Protein AF-A0A0W0F5K9-F1 (afdb_monomer_lite)

Foldseek 3Di:
DDDDDDDDPDPPPDCPQDQADPAWKWDDDDVAIWIGASQQEIERPDPDDLDDPPPDPGIDGNPPDRDPDDDDDPQWDWDDDPSRHIYIDGVVPDDDDDPPPDD

pLDDT: mean 79.67, std 16.75, range [41.53, 97.5]

Structure (mmCIF, N/CA/C/O backbone):
data_AF-A0A0W0F5K9-F1
#
_entry.id   AF-A0A0W0F5K9-F1
#
loop_
_atom_site.group_PDB
_atom_site.id
_atom_site.type_symbol
_atom_site.label_atom_id
_atom_site.label_alt_id
_atom_site.label_comp_id
_atom_site.label_asym_id
_atom_site.label_entity_id
_atom_site.label_seq_id
_atom_site.pdbx_PDB_ins_code
_atom_site.Cartn_x
_atom_site.Cartn_y
_atom_site.Cartn_z
_atom_site.occupancy
_atom_site.B_iso_or_equiv
_atom_site.auth_seq_id
_atom_site.auth_comp_id
_atom_site.auth_asym_id
_atom_site.auth_atom_id
_atom_site.pdbx_PDB_model_num
ATOM 1 N N . MET A 1 1 ? 33.950 -3.357 41.746 1.00 41.53 1 MET A N 1
ATOM 2 C CA . MET A 1 1 ? 33.151 -4.242 40.872 1.00 41.53 1 MET A CA 1
ATOM 3 C C . MET A 1 1 ? 31.801 -3.568 40.680 1.00 41.53 1 MET A C 1
ATOM 5 O O . MET A 1 1 ? 30.922 -3.750 41.509 1.00 41.53 1 MET A O 1
ATOM 9 N N . ALA A 1 2 ? 31.686 -2.662 39.706 1.00 44.75 2 ALA A N 1
ATOM 10 C CA . ALA A 1 2 ? 30.432 -1.952 39.456 1.00 44.75 2 ALA A CA 1
ATOM 11 C C . ALA A 1 2 ? 29.495 -2.872 38.663 1.00 44.75 2 ALA A C 1
ATOM 13 O O . ALA A 1 2 ? 29.914 -3.461 37.668 1.00 44.75 2 ALA A O 1
ATOM 14 N N . ALA A 1 3 ? 28.265 -3.041 39.144 1.00 49.62 3 ALA A N 1
ATOM 15 C CA . ALA A 1 3 ? 27.248 -3.845 38.486 1.00 49.62 3 ALA A CA 1
ATOM 16 C 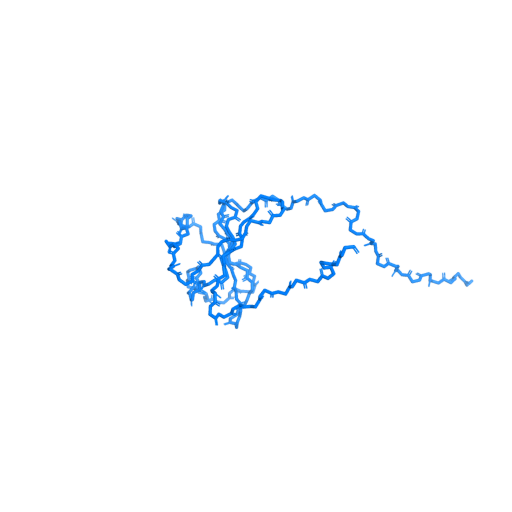C . ALA A 1 3 ? 26.861 -3.199 37.145 1.00 49.62 3 ALA A C 1
ATOM 18 O O . ALA A 1 3 ? 26.539 -2.014 37.092 1.00 49.62 3 ALA A O 1
ATOM 19 N N . ASN A 1 4 ? 26.926 -3.982 36.070 1.00 63.56 4 ASN A N 1
ATOM 20 C CA . ASN A 1 4 ? 26.529 -3.581 34.726 1.00 63.56 4 ASN A CA 1
ATOM 21 C C . ASN A 1 4 ? 24.993 -3.565 34.664 1.00 63.56 4 ASN A C 1
ATOM 23 O O . ASN A 1 4 ? 24.371 -4.621 34.556 1.00 63.56 4 ASN A O 1
ATOM 27 N N . THR A 1 5 ? 24.378 -2.393 34.822 1.00 62.72 5 THR A N 1
ATOM 28 C CA . THR A 1 5 ? 22.921 -2.240 34.715 1.00 62.72 5 THR A CA 1
ATOM 29 C C . THR A 1 5 ? 22.467 -2.680 33.315 1.00 62.72 5 THR A C 1
ATOM 31 O O . THR A 1 5 ? 23.075 -2.243 32.334 1.00 62.72 5 THR A O 1
ATOM 34 N N . PRO A 1 6 ? 21.433 -3.532 33.178 1.00 59.31 6 PRO A N 1
ATOM 35 C CA . PRO A 1 6 ? 20.903 -3.905 31.871 1.00 59.31 6 PRO A CA 1
ATOM 36 C C . PRO A 1 6 ? 20.405 -2.663 31.122 1.00 59.31 6 PRO A C 1
ATOM 38 O O . PRO A 1 6 ? 19.769 -1.791 31.713 1.00 59.31 6 PRO A O 1
ATOM 41 N N . PHE A 1 7 ? 20.677 -2.591 29.819 1.00 58.50 7 PHE A N 1
ATOM 42 C CA . PHE A 1 7 ? 20.070 -1.596 28.936 1.00 58.50 7 PHE A CA 1
ATOM 43 C C . PHE A 1 7 ? 18.560 -1.866 28.893 1.00 58.50 7 PHE A C 1
ATOM 45 O O . PHE A 1 7 ? 18.128 -2.883 28.353 1.00 58.50 7 PHE A O 1
ATOM 52 N N . HIS A 1 8 ? 17.760 -1.002 29.516 1.00 50.84 8 HIS A N 1
ATOM 53 C CA . HIS A 1 8 ? 16.309 -1.047 29.369 1.00 50.84 8 HIS A CA 1
ATOM 54 C C . HIS A 1 8 ? 15.932 -0.510 27.985 1.00 50.84 8 HIS A C 1
ATOM 56 O O . HIS A 1 8 ? 16.510 0.486 27.545 1.00 50.84 8 HIS A O 1
ATOM 62 N N . ASP A 1 9 ? 14.967 -1.159 27.326 1.00 53.50 9 ASP A N 1
ATOM 63 C CA . ASP A 1 9 ? 14.310 -0.644 26.124 1.00 53.50 9 ASP A CA 1
ATOM 64 C C . ASP A 1 9 ? 13.884 0.804 26.370 1.00 53.50 9 ASP A C 1
ATOM 66 O O . ASP A 1 9 ? 12.996 1.088 27.179 1.00 53.50 9 ASP A O 1
ATOM 70 N N . THR A 1 10 ? 14.548 1.740 25.697 1.00 57.25 10 THR A N 1
ATOM 71 C CA . THR A 1 10 ? 14.098 3.126 25.663 1.00 57.25 10 THR A CA 1
ATOM 72 C C . THR A 1 10 ? 12.702 3.150 25.041 1.00 57.25 10 THR A C 1
ATOM 74 O O . THR A 1 10 ? 12.556 2.719 23.894 1.00 57.25 10 THR A O 1
ATOM 77 N N . PRO A 1 11 ? 11.672 3.665 25.740 1.00 54.19 11 PRO A N 1
ATOM 78 C CA . PRO A 1 11 ? 10.394 3.940 25.103 1.00 54.19 11 PRO A CA 1
ATOM 79 C C . PRO A 1 11 ? 10.630 4.902 23.931 1.00 54.19 11 PRO A C 1
ATOM 81 O O . PRO A 1 11 ? 11.558 5.710 23.974 1.00 54.19 11 PRO A O 1
ATOM 84 N N . ILE A 1 12 ? 9.794 4.801 22.894 1.00 60.31 12 ILE A N 1
ATOM 85 C CA . ILE A 1 12 ? 9.808 5.538 21.609 1.00 60.31 12 ILE A CA 1
ATOM 86 C C . ILE A 1 12 ? 9.565 7.064 21.797 1.00 60.31 12 ILE A C 1
ATOM 88 O O . ILE A 1 12 ? 8.803 7.727 21.100 1.00 60.31 12 ILE A O 1
ATOM 92 N N . LEU A 1 13 ? 10.213 7.685 22.775 1.00 44.69 13 LEU A N 1
ATOM 93 C CA . LEU A 1 13 ? 10.127 9.106 23.067 1.00 44.69 13 LEU A CA 1
ATOM 94 C C . LEU A 1 13 ? 11.056 9.858 22.101 1.00 44.69 13 LEU A C 1
ATOM 96 O O . LEU A 1 13 ? 12.180 10.211 22.442 1.00 44.69 13 LEU A O 1
ATOM 100 N N . GLY A 1 14 ? 10.604 10.031 20.855 1.00 53.31 14 GLY A N 1
ATOM 101 C CA . GLY A 1 14 ? 11.362 10.752 19.827 1.00 53.31 14 GLY A CA 1
ATOM 102 C C . GLY A 1 14 ? 11.273 10.213 18.401 1.00 53.31 14 GLY A C 1
ATOM 103 O O . GLY A 1 14 ? 12.155 10.537 17.609 1.00 53.31 14 GLY A O 1
ATOM 104 N N . MET A 1 15 ? 10.255 9.419 18.033 1.00 54.00 15 MET A N 1
ATOM 105 C CA . MET A 1 15 ? 10.002 9.120 16.615 1.00 54.00 15 MET A CA 1
ATOM 106 C C . MET A 1 15 ? 9.602 10.402 15.874 1.00 54.00 15 MET A C 1
ATOM 108 O O . MET A 1 15 ? 8.430 10.698 15.660 1.00 54.00 15 MET A O 1
ATOM 112 N N . VAL A 1 16 ? 10.609 11.168 15.460 1.00 58.12 16 VAL A N 1
ATOM 113 C CA . VAL A 1 16 ? 10.502 12.074 14.324 1.00 58.12 16 VAL A CA 1
ATOM 114 C C . VAL A 1 16 ? 10.025 11.202 13.171 1.00 58.12 16 VAL A C 1
ATOM 116 O O . VAL A 1 16 ? 10.684 10.219 12.824 1.00 58.12 16 VAL A O 1
ATOM 119 N N . SER A 1 17 ? 8.843 11.499 12.629 1.00 68.19 17 SER A N 1
ATOM 120 C CA . SER A 1 17 ? 8.322 10.774 11.474 1.00 68.19 17 SER A CA 1
ATOM 121 C C . SER A 1 17 ? 9.410 10.734 10.406 1.00 68.19 17 SER A C 1
ATOM 123 O O . SER A 1 17 ? 9.916 11.788 10.010 1.00 68.19 17 SER A O 1
ATOM 125 N N . ARG A 1 18 ? 9.790 9.533 9.954 1.00 80.81 18 ARG A N 1
ATOM 126 C CA . ARG A 1 18 ? 10.790 9.389 8.892 1.00 80.81 18 ARG A CA 1
ATOM 127 C C . ARG A 1 18 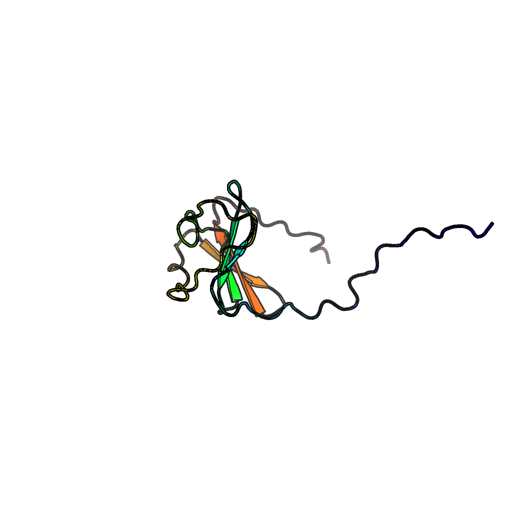? 10.349 10.250 7.696 1.00 80.81 18 ARG A C 1
ATOM 129 O O . ARG A 1 18 ? 9.184 10.120 7.301 1.00 80.81 18 ARG A O 1
ATOM 136 N N . PRO A 1 19 ? 11.217 11.096 7.114 1.00 85.50 19 PRO A N 1
ATOM 137 C CA . PRO A 1 19 ? 10.865 11.868 5.925 1.00 85.50 19 PRO A CA 1
ATOM 138 C C . PRO A 1 19 ? 10.349 10.966 4.789 1.00 85.50 19 PRO A C 1
ATOM 140 O O . PRO A 1 19 ? 10.708 9.782 4.753 1.00 85.50 19 PRO A O 1
ATOM 143 N N . PRO A 1 20 ? 9.497 11.470 3.881 1.00 87.00 20 PRO A N 1
ATOM 144 C CA . PRO A 1 20 ? 9.151 10.753 2.656 1.00 87.00 20 PRO A CA 1
ATOM 145 C C . PRO A 1 20 ? 10.397 10.403 1.836 1.00 87.00 20 PRO A C 1
ATOM 147 O O . PRO A 1 20 ? 11.427 11.071 1.929 1.00 87.00 20 PRO A O 1
ATOM 150 N N . VAL A 1 21 ? 10.301 9.351 1.027 1.00 88.88 21 VAL A N 1
ATOM 151 C CA . VAL A 1 21 ? 11.364 8.985 0.081 1.00 88.88 21 VAL A CA 1
ATOM 152 C C . VAL A 1 21 ? 11.398 9.957 -1.097 1.00 88.88 21 VAL A C 1
ATOM 154 O O . VAL A 1 21 ? 10.361 10.430 -1.546 1.00 88.88 21 VAL A O 1
ATOM 157 N N . GLU A 1 22 ? 12.587 10.249 -1.620 1.00 89.69 22 GLU A N 1
ATOM 158 C CA . GLU A 1 22 ? 12.749 11.163 -2.765 1.00 89.69 22 GLU A CA 1
ATOM 159 C C . GLU A 1 22 ? 12.452 10.493 -4.118 1.00 89.69 22 GLU A C 1
ATOM 161 O O . GLU A 1 22 ? 12.156 11.159 -5.106 1.00 89.69 22 GLU A O 1
ATOM 166 N N . SER A 1 23 ? 12.511 9.163 -4.165 1.00 89.19 23 SER A N 1
ATOM 167 C CA . SER A 1 23 ? 12.177 8.324 -5.324 1.00 89.19 23 SER A CA 1
ATOM 168 C C . SER A 1 23 ? 11.494 7.045 -4.848 1.00 89.19 23 SER A C 1
ATOM 170 O O . SER A 1 23 ? 11.478 6.785 -3.646 1.00 89.19 23 SER A O 1
ATOM 172 N N . ALA A 1 24 ? 10.909 6.251 -5.748 1.00 90.31 24 ALA A N 1
ATOM 173 C CA . ALA A 1 24 ? 10.375 4.956 -5.344 1.00 90.31 24 ALA A CA 1
ATOM 174 C C . ALA A 1 24 ? 11.504 4.038 -4.850 1.00 90.31 24 ALA A C 1
ATOM 176 O O . ALA A 1 24 ? 12.504 3.825 -5.544 1.00 90.31 24 ALA A O 1
ATOM 177 N N . ILE A 1 25 ? 11.336 3.505 -3.641 1.00 90.19 25 ILE A N 1
ATOM 178 C CA . ILE A 1 25 ? 12.311 2.629 -2.993 1.00 90.19 25 ILE A CA 1
ATOM 179 C C . ILE A 1 25 ? 11.631 1.318 -2.637 1.00 90.19 25 ILE A C 1
ATOM 181 O O . ILE A 1 25 ? 10.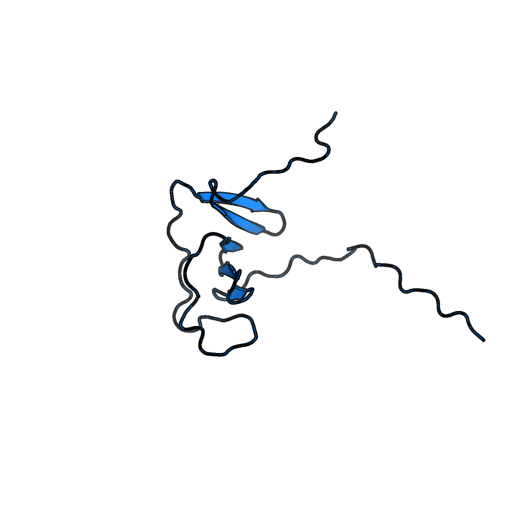593 1.302 -1.971 1.00 90.19 25 ILE A O 1
ATOM 185 N N . GLU A 1 26 ? 12.248 0.216 -3.050 1.00 90.44 26 GLU A N 1
ATOM 186 C CA . GLU A 1 26 ? 11.845 -1.113 -2.625 1.00 90.44 26 GLU A CA 1
ATOM 187 C C . GLU A 1 26 ? 12.574 -1.505 -1.342 1.00 90.44 26 GLU A C 1
ATOM 189 O O . GLU A 1 26 ? 13.799 -1.413 -1.249 1.00 90.44 26 GLU A O 1
ATOM 194 N N . PHE A 1 27 ? 11.820 -2.017 -0.379 1.00 89.25 27 PHE A N 1
ATOM 195 C CA . PHE A 1 27 ? 12.321 -2.580 0.866 1.00 89.25 27 PHE A CA 1
ATOM 196 C C . PHE A 1 27 ? 11.966 -4.065 0.961 1.00 89.25 27 PHE A C 1
ATOM 198 O O . PHE A 1 27 ? 10.993 -4.523 0.366 1.00 89.25 27 PHE A O 1
ATOM 205 N N . GLY A 1 28 ? 12.730 -4.820 1.750 1.00 87.38 28 GLY A N 1
ATOM 206 C CA . GLY A 1 28 ? 12.546 -6.263 1.916 1.00 87.38 28 GLY A CA 1
ATOM 207 C C . GLY A 1 28 ? 13.488 -7.095 1.040 1.00 87.38 28 GLY A C 1
ATOM 208 O O . GLY A 1 28 ? 14.585 -6.651 0.704 1.00 87.38 28 GLY A O 1
ATOM 209 N N . GLY A 1 29 ? 13.082 -8.329 0.724 1.00 80.25 29 GLY A N 1
ATOM 210 C CA . GLY A 1 29 ? 13.894 -9.342 0.037 1.00 80.25 29 GLY A CA 1
ATOM 211 C C . GLY A 1 29 ? 13.086 -10.196 -0.947 1.00 80.25 29 GLY A C 1
ATOM 212 O O . GLY A 1 29 ? 11.946 -9.872 -1.269 1.00 80.25 29 GLY A O 1
ATOM 213 N N . ASN A 1 30 ? 13.675 -11.276 -1.475 1.00 74.06 30 ASN A N 1
ATOM 214 C CA . ASN A 1 30 ? 13.069 -12.063 -2.569 1.00 74.06 30 ASN A CA 1
ATOM 215 C C . ASN A 1 30 ? 11.762 -12.784 -2.191 1.00 74.06 30 ASN A C 1
ATOM 217 O O . ASN A 1 30 ? 11.006 -13.161 -3.077 1.00 74.06 30 ASN A O 1
ATOM 221 N N . GLY A 1 31 ? 11.500 -12.996 -0.897 1.00 76.06 31 GLY A N 1
ATOM 222 C CA . GLY A 1 31 ? 10.277 -13.658 -0.423 1.00 76.06 31 GLY A CA 1
ATOM 223 C C . GLY A 1 31 ? 9.156 -12.704 -0.001 1.00 76.06 31 GLY A C 1
ATOM 224 O O . GLY A 1 31 ? 7.994 -13.095 -0.009 1.00 76.06 31 GLY A O 1
ATOM 225 N N . ALA A 1 32 ? 9.491 -11.468 0.375 1.00 84.44 32 ALA A N 1
ATOM 226 C CA . ALA A 1 32 ? 8.540 -10.453 0.813 1.00 84.44 32 ALA A CA 1
ATOM 227 C C . ALA A 1 32 ? 9.181 -9.073 0.661 1.00 84.44 32 ALA A C 1
ATOM 229 O O . ALA A 1 32 ? 10.272 -8.828 1.186 1.00 84.44 32 ALA A O 1
ATOM 230 N N . PHE A 1 33 ? 8.501 -8.187 -0.056 1.00 91.00 33 PHE A N 1
ATOM 231 C CA . PHE A 1 33 ? 8.953 -6.827 -0.305 1.00 91.00 33 PHE A CA 1
ATOM 232 C C . PHE A 1 33 ? 7.762 -5.870 -0.347 1.00 91.00 33 PHE A C 1
ATOM 234 O O . PHE A 1 33 ? 6.616 -6.293 -0.493 1.00 91.00 33 PHE A O 1
ATOM 241 N N . TRP A 1 34 ? 8.049 -4.582 -0.215 1.00 93.56 34 TRP A N 1
ATOM 242 C CA . TRP A 1 34 ? 7.094 -3.502 -0.432 1.00 93.56 34 TRP A CA 1
ATOM 243 C C . TRP A 1 34 ? 7.805 -2.320 -1.076 1.00 93.56 34 TRP A C 1
ATOM 245 O O . TRP A 1 34 ? 9.033 -2.216 -1.031 1.00 93.56 34 TRP A O 1
ATOM 255 N N . VAL A 1 35 ? 7.029 -1.415 -1.658 1.00 93.25 35 VAL A N 1
ATOM 256 C CA . VAL A 1 35 ? 7.554 -0.208 -2.299 1.00 93.25 35 VAL A CA 1
ATOM 257 C C . VAL A 1 35 ? 6.984 1.027 -1.626 1.00 93.25 35 VAL A C 1
ATOM 259 O O . VAL A 1 35 ? 5.775 1.135 -1.467 1.00 93.25 35 VAL A O 1
ATOM 262 N N . GLU A 1 36 ? 7.837 1.975 -1.253 1.00 93.56 36 GLU A N 1
ATOM 263 C CA . GLU A 1 36 ? 7.412 3.316 -0.846 1.00 93.56 36 GLU A CA 1
ATOM 264 C C . GLU A 1 36 ? 7.632 4.290 -2.002 1.00 93.56 36 GLU A C 1
ATOM 266 O O . GLU A 1 36 ? 8.689 4.266 -2.631 1.00 93.56 36 GLU A O 1
ATOM 271 N N . TYR A 1 37 ? 6.655 5.155 -2.261 1.00 92.88 37 TYR A N 1
ATOM 272 C CA . TYR A 1 37 ? 6.719 6.201 -3.282 1.00 92.88 37 TYR A CA 1
ATOM 273 C C . TYR A 1 37 ? 6.831 7.587 -2.635 1.00 92.88 37 TYR A C 1
ATOM 275 O O . TYR A 1 37 ? 6.384 7.768 -1.497 1.00 92.88 37 TYR A O 1
ATOM 283 N N . PRO A 1 38 ? 7.314 8.612 -3.364 1.00 91.75 38 PRO A N 1
ATOM 284 C CA . PRO A 1 38 ? 7.414 9.975 -2.829 1.00 91.75 38 PRO A CA 1
ATOM 285 C C . PRO A 1 38 ? 6.084 10.604 -2.406 1.00 91.75 38 PRO A C 1
ATOM 287 O O . PRO A 1 38 ? 6.065 11.531 -1.604 1.00 91.75 38 PRO A O 1
ATOM 290 N N . SER A 1 39 ? 4.959 10.075 -2.896 1.00 91.56 39 SER A N 1
ATOM 291 C CA . SER A 1 39 ? 3.617 10.465 -2.455 1.00 91.56 39 SER A CA 1
ATOM 292 C C . SER A 1 39 ? 3.289 10.048 -1.015 1.00 91.56 39 SER A C 1
ATOM 294 O O . SER A 1 39 ? 2.243 10.430 -0.500 1.00 91.56 39 SER A O 1
ATOM 296 N N . GLY A 1 40 ? 4.137 9.237 -0.374 1.00 92.00 40 GLY A N 1
ATOM 297 C CA . GLY A 1 40 ? 3.862 8.619 0.923 1.00 92.00 40 GLY A CA 1
ATOM 298 C C . GLY A 1 40 ? 3.053 7.323 0.822 1.00 92.00 40 GLY A C 1
ATOM 299 O O . GLY A 1 40 ? 2.733 6.723 1.850 1.00 92.00 40 GLY A O 1
ATOM 300 N N . LEU A 1 41 ? 2.725 6.863 -0.392 1.00 95.06 41 LEU A N 1
ATOM 301 C CA . LEU A 1 41 ? 2.145 5.539 -0.588 1.00 95.06 41 LEU A CA 1
ATOM 302 C C . LEU A 1 41 ? 3.190 4.467 -0.261 1.00 95.06 41 LEU A C 1
ATOM 304 O O . LEU A 1 41 ? 4.290 4.483 -0.805 1.00 95.06 41 LEU A O 1
ATOM 308 N N . VAL A 1 42 ? 2.813 3.515 0.581 1.00 95.31 42 VAL A N 1
ATOM 309 C CA . VAL A 1 42 ? 3.535 2.274 0.847 1.00 95.31 42 VAL A CA 1
ATOM 310 C C . VAL A 1 42 ? 2.690 1.141 0.275 1.00 95.31 42 VAL A C 1
ATOM 312 O O . VAL A 1 42 ? 1.596 0.865 0.761 1.00 95.31 42 VAL A O 1
ATOM 315 N N . ASP A 1 43 ? 3.176 0.507 -0.780 1.00 95.25 43 ASP A N 1
ATOM 316 C CA . ASP A 1 43 ? 2.477 -0.519 -1.543 1.00 95.25 43 ASP A CA 1
ATOM 317 C C . ASP A 1 43 ? 2.983 -1.915 -1.172 1.00 95.25 43 ASP A C 1
ATOM 319 O O . ASP A 1 43 ? 4.116 -2.291 -1.488 1.00 95.25 43 ASP A O 1
ATOM 323 N N . LEU A 1 44 ? 2.117 -2.676 -0.498 1.00 94.94 44 LEU A N 1
ATOM 324 C CA . LEU A 1 44 ? 2.348 -4.065 -0.096 1.00 94.94 44 LEU A CA 1
ATOM 325 C C . LEU A 1 44 ? 1.740 -5.069 -1.093 1.00 94.94 44 LEU A C 1
ATOM 327 O O . LEU A 1 44 ? 1.757 -6.276 -0.858 1.00 94.94 44 LEU A O 1
ATOM 331 N N . THR A 1 45 ? 1.143 -4.585 -2.183 1.00 93.56 45 THR A N 1
ATOM 332 C CA . THR A 1 45 ? 0.369 -5.400 -3.136 1.00 93.56 45 THR A CA 1
ATOM 333 C C . THR A 1 45 ? 1.152 -5.756 -4.388 1.00 93.56 45 THR A C 1
ATOM 335 O O . THR A 1 45 ? 0.840 -6.751 -5.055 1.00 93.56 45 THR A O 1
ATOM 338 N N . ARG A 1 46 ? 2.203 -4.980 -4.672 1.00 89.88 46 ARG A N 1
ATOM 339 C CA . ARG A 1 46 ? 3.058 -5.127 -5.845 1.00 89.88 46 ARG A CA 1
ATOM 340 C C . ARG A 1 46 ? 3.603 -6.555 -5.969 1.00 89.88 46 ARG A C 1
ATOM 342 O O . ARG A 1 46 ? 4.110 -7.139 -5.017 1.00 89.88 46 ARG A O 1
ATOM 349 N N . LYS A 1 47 ? 3.492 -7.127 -7.173 1.00 85.81 47 LYS A N 1
ATOM 350 C CA . LYS A 1 47 ? 3.957 -8.495 -7.485 1.00 85.81 47 LYS A CA 1
ATOM 351 C C . LYS A 1 47 ? 5.322 -8.537 -8.169 1.00 85.81 47 LYS A C 1
ATOM 353 O O . LYS A 1 47 ? 5.922 -9.601 -8.269 1.00 85.81 47 LYS A O 1
ATOM 358 N N . HIS A 1 48 ? 5.802 -7.385 -8.634 1.00 85.31 48 HIS A N 1
ATOM 359 C CA . HIS A 1 48 ? 7.054 -7.248 -9.369 1.00 85.31 48 HIS A CA 1
ATOM 360 C C . HIS A 1 48 ? 7.960 -6.217 -8.702 1.00 85.31 48 HIS A C 1
ATOM 362 O O . HIS A 1 48 ? 7.480 -5.180 -8.232 1.00 85.31 48 HIS A O 1
ATOM 368 N N . HIS A 1 49 ? 9.256 -6.516 -8.700 1.00 86.31 49 HIS A N 1
ATOM 369 C CA . HIS A 1 49 ? 10.286 -5.655 -8.136 1.00 86.31 49 HIS A CA 1
ATOM 370 C C . HIS A 1 49 ? 10.404 -4.316 -8.877 1.00 86.31 49 HIS A C 1
ATOM 372 O O . HIS A 1 49 ? 9.999 -4.195 -10.038 1.00 86.31 49 HIS A O 1
ATOM 378 N N . LEU A 1 50 ? 10.961 -3.308 -8.202 1.00 81.19 50 LEU A N 1
ATOM 379 C CA . LEU A 1 50 ? 11.424 -2.081 -8.855 1.00 81.19 50 LEU A CA 1
ATOM 380 C C . LEU A 1 50 ? 12.712 -2.377 -9.641 1.00 81.19 50 LEU A C 1
ATOM 382 O O . LEU A 1 50 ? 13.819 -2.309 -9.107 1.00 81.19 50 LEU A O 1
ATOM 386 N N . GLY A 1 51 ? 12.555 -2.768 -10.906 1.00 75.31 51 GLY A N 1
ATOM 387 C CA . GLY A 1 51 ? 13.654 -3.106 -11.815 1.00 75.31 51 GLY A CA 1
ATOM 388 C C . GLY A 1 51 ? 14.218 -4.528 -11.663 1.00 75.31 51 GLY A C 1
ATOM 389 O O . GLY A 1 51 ? 13.692 -5.370 -10.931 1.00 75.31 51 GLY A O 1
ATOM 390 N N . ASP A 1 52 ? 15.307 -4.802 -12.389 1.00 64.44 52 ASP A N 1
ATOM 391 C CA . ASP A 1 52 ? 15.979 -6.105 -12.384 1.00 64.44 52 ASP A CA 1
ATOM 392 C C . ASP A 1 52 ? 16.852 -6.264 -11.135 1.00 64.44 52 ASP A C 1
ATOM 394 O O . ASP A 1 52 ? 17.927 -5.675 -10.997 1.00 64.44 52 ASP A O 1
ATOM 398 N N . ARG A 1 53 ? 16.397 -7.108 -10.209 1.00 61.59 53 ARG A N 1
ATOM 399 C CA . ARG A 1 53 ? 17.033 -7.352 -8.909 1.00 61.59 53 ARG A CA 1
ATOM 400 C C . ARG A 1 53 ? 18.261 -8.272 -8.990 1.00 61.59 53 ARG A C 1
ATOM 402 O O . ARG A 1 53 ? 18.397 -9.205 -8.197 1.00 61.59 53 ARG A O 1
ATOM 409 N N . SER A 1 54 ? 19.174 -8.054 -9.940 1.00 51.06 54 SER A N 1
ATOM 410 C CA . SER A 1 54 ? 20.392 -8.868 -10.032 1.00 51.06 54 SER A CA 1
ATOM 411 C C . SER A 1 54 ? 21.417 -8.455 -8.961 1.00 51.06 54 SER A C 1
ATOM 413 O O . SER A 1 54 ? 22.330 -7.674 -9.217 1.00 51.06 54 SER A O 1
ATOM 415 N N . GLY A 1 55 ? 21.278 -8.996 -7.746 1.00 51.44 55 GLY A N 1
ATOM 416 C CA . GLY A 1 55 ? 22.401 -9.143 -6.806 1.00 51.44 55 GLY A CA 1
ATOM 417 C C . GLY A 1 55 ? 22.611 -8.074 -5.724 1.00 51.44 55 GLY A C 1
ATOM 418 O O . GLY A 1 55 ? 23.666 -8.089 -5.095 1.00 51.44 55 GLY A O 1
ATOM 419 N N . ALA A 1 56 ? 21.661 -7.176 -5.451 1.00 54.72 56 ALA A N 1
ATOM 420 C CA . ALA A 1 56 ? 21.822 -6.184 -4.381 1.00 54.72 56 ALA A CA 1
ATOM 421 C C . ALA A 1 56 ? 21.294 -6.685 -3.019 1.00 54.72 56 ALA A C 1
ATOM 423 O O . ALA A 1 56 ? 20.115 -7.005 -2.876 1.00 54.72 56 ALA A O 1
ATOM 424 N N . LEU A 1 57 ? 22.161 -6.704 -1.999 1.00 52.12 57 LEU A N 1
ATOM 425 C CA . LEU A 1 57 ? 21.769 -6.793 -0.589 1.00 52.12 57 LEU A CA 1
ATOM 426 C C . LEU A 1 57 ? 21.481 -5.371 -0.081 1.00 52.12 57 LEU A C 1
ATOM 428 O O . LEU A 1 57 ? 22.393 -4.665 0.340 1.00 52.12 57 LEU A O 1
ATOM 432 N N . GLY A 1 58 ? 20.228 -4.926 -0.176 1.00 61.28 58 GLY A N 1
ATOM 433 C CA . GLY A 1 58 ? 19.805 -3.590 0.257 1.00 61.28 58 GLY A CA 1
ATOM 434 C C . GLY A 1 58 ? 18.566 -3.085 -0.488 1.00 61.28 58 GLY A C 1
ATOM 435 O O . GLY A 1 58 ? 18.101 -3.755 -1.414 1.00 61.28 58 GLY A O 1
ATOM 436 N N . PRO A 1 59 ? 18.012 -1.926 -0.084 1.00 59.31 59 PRO A N 1
ATOM 437 C CA . PRO A 1 59 ? 16.888 -1.323 -0.785 1.00 59.31 59 PRO A CA 1
ATOM 438 C C . PRO A 1 59 ? 17.271 -0.979 -2.227 1.00 59.31 59 PRO A C 1
ATOM 440 O O . PRO A 1 59 ? 18.329 -0.399 -2.479 1.00 59.31 59 PRO A O 1
ATOM 443 N N . VAL A 1 60 ? 16.410 -1.355 -3.173 1.00 66.88 60 VAL A N 1
ATOM 444 C CA . VAL A 1 60 ? 16.615 -1.078 -4.598 1.00 66.88 60 VAL A CA 1
ATOM 445 C C . VAL A 1 60 ? 15.963 0.259 -4.908 1.00 66.88 60 VAL A C 1
ATOM 447 O O . VAL A 1 60 ? 14.762 0.440 -4.701 1.00 66.88 60 VAL A O 1
ATOM 450 N N . VAL A 1 61 ? 16.781 1.206 -5.362 1.00 62.25 61 VAL A N 1
ATOM 451 C CA . VAL A 1 61 ? 16.341 2.543 -5.760 1.00 62.25 61 VAL A CA 1
ATOM 452 C C . VAL A 1 61 ? 16.228 2.566 -7.276 1.00 62.25 61 VAL A C 1
ATOM 454 O O . VAL A 1 61 ? 17.226 2.384 -7.975 1.00 62.25 61 VAL A O 1
ATOM 457 N N . GLU A 1 62 ? 15.032 2.811 -7.802 1.00 63.00 62 GLU A N 1
ATOM 458 C CA . GLU A 1 62 ? 14.847 2.943 -9.246 1.00 63.00 62 GLU A CA 1
ATOM 459 C C . GLU A 1 62 ? 15.132 4.388 -9.678 1.00 63.00 62 GLU A C 1
ATOM 461 O O . GLU A 1 62 ? 14.294 5.280 -9.580 1.00 63.00 62 GLU A O 1
ATOM 466 N N . SER A 1 63 ? 16.360 4.639 -10.140 1.00 54.34 63 SER A N 1
ATOM 467 C CA . SER A 1 63 ? 16.851 5.998 -10.424 1.00 54.34 63 SER A CA 1
ATOM 468 C C . SER A 1 63 ? 16.414 6.576 -11.778 1.00 54.34 63 SER A C 1
ATOM 470 O O . SER A 1 63 ? 16.699 7.740 -12.049 1.00 54.34 63 SER A O 1
ATOM 472 N N . LYS A 1 64 ? 15.799 5.787 -12.673 1.00 54.62 64 LYS A N 1
ATOM 473 C CA . LYS A 1 64 ? 15.635 6.187 -14.090 1.00 54.62 64 LYS A CA 1
ATOM 474 C C . LYS A 1 64 ? 14.299 6.827 -14.453 1.00 54.62 64 LYS A C 1
ATOM 476 O O . LYS A 1 64 ? 14.216 7.491 -15.480 1.00 54.62 64 LYS A O 1
ATOM 481 N N . SER A 1 65 ? 13.290 6.704 -13.610 1.00 56.56 65 SER A N 1
ATOM 482 C CA . SER A 1 65 ? 11.997 7.359 -13.791 1.00 56.56 65 SER A CA 1
ATOM 483 C C . SER A 1 65 ? 11.226 7.057 -12.533 1.00 56.56 65 SER A C 1
ATOM 485 O O . SER A 1 65 ? 10.808 5.919 -12.410 1.00 56.56 65 SER A O 1
ATOM 487 N N . ASN A 1 66 ? 11.124 8.000 -11.594 1.00 60.31 66 ASN A N 1
ATOM 488 C CA . ASN A 1 66 ? 10.371 7.838 -10.349 1.00 60.31 66 ASN A CA 1
ATOM 489 C C . ASN A 1 66 ? 9.000 7.206 -10.664 1.00 60.31 66 ASN A C 1
ATOM 491 O O . ASN A 1 66 ? 8.118 7.926 -11.139 1.00 60.31 66 ASN A O 1
ATOM 495 N N . PRO A 1 67 ? 8.854 5.875 -10.544 1.00 71.75 67 PRO A N 1
ATOM 496 C CA . PRO A 1 67 ? 7.764 5.185 -11.200 1.00 71.75 67 PRO A CA 1
ATOM 497 C C . PRO A 1 67 ? 6.497 5.578 -10.467 1.00 71.75 67 PRO A C 1
ATOM 499 O O . PRO A 1 67 ? 6.434 5.498 -9.238 1.00 71.75 67 PRO A O 1
ATOM 502 N N . GLU A 1 68 ? 5.498 6.042 -11.212 1.00 80.62 68 GLU A N 1
ATOM 503 C CA . GLU A 1 68 ? 4.211 6.321 -10.599 1.00 80.62 68 GLU A CA 1
ATOM 504 C C . GLU A 1 68 ? 3.669 5.034 -9.965 1.00 80.62 68 GLU A C 1
ATOM 506 O O . GLU A 1 68 ? 3.851 3.935 -10.514 1.00 80.62 68 GLU A O 1
ATOM 511 N N . PRO A 1 69 ? 3.028 5.141 -8.791 1.00 86.56 69 PRO A N 1
ATOM 512 C CA . PRO A 1 69 ? 2.390 3.988 -8.197 1.00 86.56 69 PRO A CA 1
ATOM 513 C C . PRO A 1 69 ? 1.342 3.428 -9.165 1.00 86.56 69 PRO A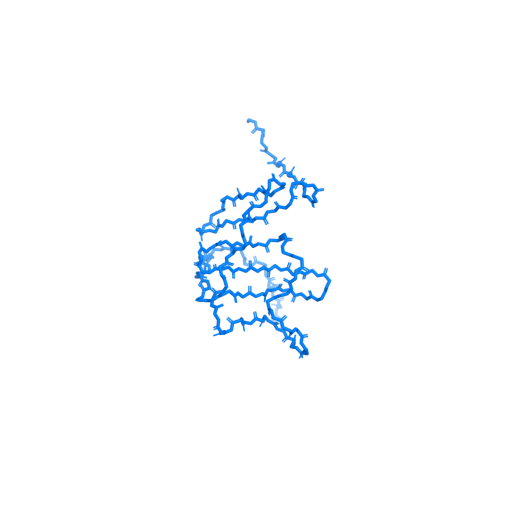 C 1
ATOM 515 O O . PRO A 1 69 ? 0.599 4.206 -9.772 1.00 86.56 69 PRO A O 1
ATOM 518 N N . PRO A 1 70 ? 1.245 2.094 -9.312 1.00 86.44 70 PRO A N 1
ATOM 519 C CA . PRO A 1 70 ? 0.229 1.482 -10.148 1.00 86.44 70 PRO A CA 1
ATOM 520 C C . PRO A 1 70 ? -1.167 1.978 -9.770 1.00 86.44 70 PRO A C 1
ATOM 522 O O . PRO A 1 70 ? -1.460 2.269 -8.600 1.00 86.44 70 PRO A O 1
ATOM 525 N N . ALA A 1 71 ? -2.043 2.051 -10.770 1.00 90.75 71 ALA A N 1
ATOM 526 C CA . ALA A 1 71 ? -3.445 2.338 -10.531 1.00 90.75 71 ALA A CA 1
ATOM 527 C C . ALA A 1 71 ? -4.013 1.315 -9.539 1.00 90.75 71 ALA A C 1
ATOM 529 O O . ALA A 1 71 ? -3.813 0.111 -9.692 1.00 90.75 71 ALA A O 1
ATOM 530 N N . LYS A 1 72 ? -4.713 1.818 -8.521 1.00 94.25 72 LYS A N 1
ATOM 531 C CA . LYS A 1 72 ? -5.307 0.995 -7.470 1.00 94.25 72 LYS A CA 1
ATOM 532 C C . LYS A 1 72 ? -6.322 0.019 -8.064 1.00 94.25 72 LYS A C 1
ATOM 534 O O . LYS A 1 72 ? -7.269 0.445 -8.727 1.00 94.25 72 LYS A O 1
ATOM 539 N N . ALA A 1 73 ? -6.164 -1.267 -7.783 1.00 93.88 73 ALA A N 1
ATOM 540 C CA . ALA A 1 73 ? -7.116 -2.290 -8.188 1.00 93.88 73 ALA A CA 1
ATOM 541 C C . ALA A 1 73 ? -8.348 -2.333 -7.261 1.00 93.88 73 ALA A C 1
ATOM 543 O O . ALA A 1 73 ? -8.324 -1.905 -6.107 1.00 93.88 73 ALA A O 1
ATOM 544 N N . ASN A 1 74 ? -9.454 -2.907 -7.746 1.00 95.50 74 ASN A N 1
ATOM 545 C CA . ASN A 1 74 ? -10.715 -2.981 -6.991 1.00 95.50 74 ASN A CA 1
ATOM 546 C C . ASN A 1 74 ? -10.612 -3.805 -5.695 1.00 95.50 74 ASN A C 1
ATOM 548 O O . ASN A 1 74 ? -11.378 -3.581 -4.751 1.00 95.50 74 ASN A O 1
ATOM 552 N N . ASN A 1 75 ? -9.702 -4.780 -5.641 1.00 96.00 75 ASN A N 1
ATOM 553 C CA . ASN A 1 75 ? -9.437 -5.595 -4.455 1.00 96.00 75 ASN A CA 1
ATOM 554 C C . ASN A 1 75 ? -8.436 -4.944 -3.490 1.00 96.00 75 ASN A C 1
ATOM 556 O O . ASN A 1 75 ? -8.198 -5.502 -2.427 1.00 96.00 75 ASN A O 1
ATOM 560 N N . GLU A 1 76 ? -7.917 -3.758 -3.791 1.00 97.19 76 GLU A N 1
ATOM 561 C CA . GLU A 1 76 ? -6.957 -3.064 -2.936 1.00 97.19 76 GLU A CA 1
ATOM 562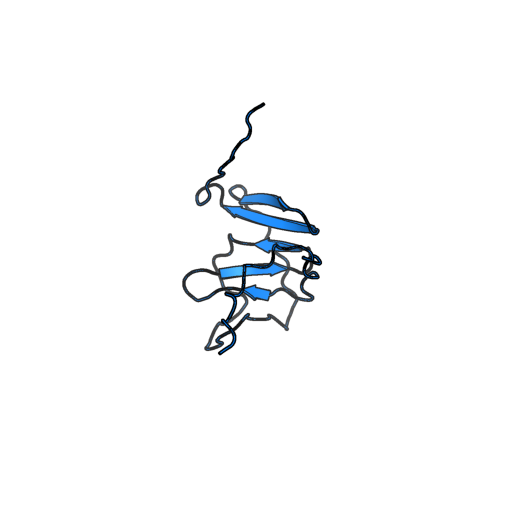 C C . GLU A 1 76 ? -7.651 -2.039 -2.031 1.00 97.19 76 GLU A C 1
ATOM 564 O O . GLU A 1 76 ? -8.682 -1.445 -2.371 1.00 97.19 76 GLU A O 1
ATOM 569 N N . LEU A 1 77 ? -7.087 -1.834 -0.845 1.00 96.75 77 LEU A N 1
ATOM 570 C CA . LEU A 1 77 ? -7.535 -0.860 0.142 1.00 96.75 77 LEU A CA 1
ATOM 571 C C . LEU A 1 77 ? -6.364 0.041 0.525 1.00 96.75 77 LEU A C 1
ATOM 573 O O . LEU A 1 77 ? -5.287 -0.456 0.834 1.00 96.75 77 LEU A O 1
ATOM 577 N N . ASP A 1 78 ? -6.619 1.349 0.540 1.00 97.12 78 ASP A N 1
ATOM 578 C CA . ASP A 1 78 ? -5.655 2.366 0.954 1.00 97.12 78 ASP A CA 1
ATOM 579 C C . ASP A 1 78 ? -6.048 2.820 2.365 1.00 97.12 78 ASP A C 1
ATOM 581 O O . ASP A 1 78 ? -7.186 3.243 2.581 1.00 97.12 78 ASP A O 1
ATOM 585 N N . ILE A 1 79 ? -5.130 2.689 3.320 1.00 96.44 79 ILE A N 1
ATOM 586 C CA . ILE A 1 79 ? -5.328 2.990 4.739 1.00 96.44 79 ILE A CA 1
ATOM 587 C C . ILE A 1 79 ? -4.374 4.122 5.109 1.00 96.44 79 ILE A C 1
ATOM 589 O O . ILE A 1 79 ? -3.156 3.943 5.088 1.00 96.44 79 ILE A O 1
ATOM 593 N N . ALA A 1 80 ? -4.920 5.290 5.438 1.00 94.88 80 ALA A N 1
ATOM 594 C CA . ALA A 1 80 ? -4.123 6.400 5.945 1.00 94.88 80 ALA A CA 1
ATOM 595 C C . ALA A 1 80 ? -3.583 6.064 7.342 1.00 94.88 80 ALA A C 1
ATOM 597 O O . ALA A 1 80 ? -4.322 5.564 8.191 1.00 94.88 80 ALA A O 1
ATOM 598 N N . VAL A 1 81 ? -2.303 6.350 7.568 1.00 90.00 81 VAL A N 1
ATOM 599 C CA . VAL A 1 81 ? -1.639 6.191 8.866 1.00 90.00 81 VAL A CA 1
ATOM 600 C C . VAL A 1 81 ? -0.976 7.499 9.282 1.00 90.00 81 VAL A C 1
ATOM 602 O O . VAL A 1 81 ? -0.725 8.386 8.457 1.00 90.00 81 VAL A O 1
ATOM 605 N N . ASP A 1 82 ? -0.665 7.614 10.569 1.00 85.31 82 ASP A N 1
ATOM 606 C CA . ASP A 1 82 ? 0.037 8.778 11.098 1.00 85.31 82 ASP A CA 1
ATOM 607 C C . ASP A 1 82 ? 1.408 8.968 10.424 1.00 85.31 82 ASP A C 1
ATOM 609 O O . ASP A 1 82 ? 2.075 8.020 10.001 1.00 85.31 82 ASP A O 1
ATOM 613 N N . GLY A 1 83 ? 1.841 10.225 10.304 1.00 82.38 83 GLY A N 1
ATOM 614 C CA . GLY A 1 83 ? 3.100 10.571 9.635 1.00 82.38 83 GLY A CA 1
ATOM 615 C C . GLY A 1 83 ? 3.003 10.687 8.110 1.00 82.38 83 GLY A C 1
ATOM 616 O O . GLY A 1 83 ? 4.024 10.565 7.430 1.00 82.38 83 GLY A O 1
ATOM 617 N N . GLY A 1 84 ? 1.796 10.923 7.578 1.00 85.94 84 GLY A N 1
ATOM 618 C CA . GLY A 1 84 ? 1.568 11.312 6.180 1.00 85.94 84 GLY A CA 1
ATOM 619 C C . GLY A 1 84 ? 1.706 10.176 5.168 1.00 85.94 84 GLY A C 1
ATOM 620 O O . GLY A 1 84 ? 1.955 10.435 3.993 1.00 85.94 84 GLY A O 1
ATOM 621 N N . ARG A 1 85 ? 1.575 8.923 5.614 1.00 92.38 85 ARG A N 1
ATOM 622 C CA . ARG A 1 85 ? 1.696 7.736 4.761 1.00 92.38 85 ARG A CA 1
ATOM 623 C C . ARG A 1 85 ? 0.351 7.073 4.535 1.00 92.38 85 ARG A C 1
ATOM 625 O O . ARG A 1 85 ? -0.572 7.192 5.336 1.00 92.38 85 ARG A O 1
ATOM 632 N N . THR A 1 86 ? 0.262 6.346 3.432 1.00 96.00 86 THR A N 1
ATOM 633 C CA . THR A 1 86 ? -0.898 5.523 3.092 1.00 96.00 86 THR A CA 1
ATOM 634 C C . THR A 1 86 ? -0.422 4.110 2.810 1.00 96.00 86 THR A C 1
ATOM 636 O O . THR A 1 86 ? 0.426 3.918 1.947 1.00 96.00 86 THR A O 1
ATOM 639 N N . LEU A 1 87 ? -0.951 3.122 3.526 1.00 96.06 87 LEU A N 1
ATOM 640 C CA . LEU A 1 87 ? -0.667 1.711 3.274 1.00 96.06 87 LEU A CA 1
ATOM 641 C C . LEU A 1 87 ? -1.667 1.171 2.255 1.00 96.06 87 LEU A C 1
ATOM 643 O O . LEU A 1 87 ? -2.872 1.256 2.485 1.00 96.06 87 LEU A O 1
ATOM 647 N N . ARG A 1 88 ? -1.185 0.582 1.162 1.00 97.50 88 ARG A N 1
ATOM 648 C CA . ARG A 1 88 ? -2.016 -0.157 0.210 1.00 97.50 88 ARG A CA 1
ATOM 649 C C . ARG A 1 88 ? -1.883 -1.651 0.441 1.00 97.50 88 ARG A C 1
ATOM 651 O O . ARG A 1 88 ? -0.779 -2.191 0.390 1.00 97.50 88 ARG A O 1
ATOM 658 N N . VAL A 1 89 ? -3.016 -2.305 0.677 1.00 97.00 89 VAL A N 1
ATOM 659 C CA . VAL A 1 89 ? -3.112 -3.739 0.982 1.00 97.00 89 VAL A CA 1
ATOM 660 C C . VAL A 1 89 ? -4.123 -4.437 0.078 1.00 97.00 89 VAL A C 1
ATOM 662 O O . VAL A 1 89 ? -5.104 -3.833 -0.354 1.00 97.00 89 VAL A O 1
ATOM 665 N N . ASP A 1 90 ? -3.910 -5.726 -0.183 1.00 96.25 90 ASP A N 1
ATOM 666 C CA . ASP A 1 90 ? -4.861 -6.578 -0.900 1.00 96.25 90 ASP A CA 1
ATOM 667 C C . ASP A 1 90 ? -5.892 -7.113 0.097 1.00 96.25 90 ASP A C 1
ATOM 669 O O . ASP A 1 90 ? -5.546 -7.846 1.025 1.00 96.25 90 ASP A O 1
ATOM 673 N N . LYS A 1 91 ? -7.167 -6.767 -0.101 1.00 96.44 91 LYS A N 1
ATOM 674 C CA . LYS A 1 91 ? -8.270 -7.166 0.786 1.00 96.44 91 LYS A CA 1
ATOM 675 C C . LYS A 1 91 ? -8.425 -8.683 0.898 1.00 96.44 91 LYS A C 1
ATOM 677 O O . LYS A 1 91 ? -8.942 -9.149 1.906 1.00 96.44 91 LYS A O 1
ATOM 682 N N . ASN A 1 92 ? -7.991 -9.446 -0.106 1.00 96.00 92 ASN A N 1
ATOM 683 C CA . ASN A 1 92 ? -8.105 -10.906 -0.105 1.00 96.00 92 ASN A CA 1
ATOM 684 C C . ASN A 1 92 ? -6.938 -11.601 0.613 1.00 96.00 92 ASN A C 1
ATOM 686 O O . ASN A 1 92 ? -7.023 -12.794 0.895 1.00 96.00 92 ASN A O 1
ATOM 690 N N . ALA A 1 93 ? -5.851 -10.876 0.884 1.00 93.88 93 ALA A N 1
ATOM 691 C CA . ALA A 1 93 ? -4.628 -11.409 1.484 1.00 93.88 93 ALA A CA 1
ATOM 692 C C . ALA A 1 93 ? -4.247 -10.698 2.796 1.00 93.88 93 ALA A C 1
ATOM 694 O O . ALA A 1 93 ? -3.149 -10.904 3.311 1.00 93.88 93 ALA A O 1
ATOM 695 N N . ALA A 1 94 ? -5.139 -9.865 3.336 1.00 94.56 94 ALA A N 1
ATOM 696 C CA . ALA A 1 94 ? -4.929 -9.111 4.564 1.00 94.56 94 ALA A CA 1
ATOM 697 C C . ALA A 1 94 ? -6.022 -9.412 5.596 1.00 94.56 94 ALA A C 1
ATOM 699 O O . ALA A 1 94 ? -7.164 -9.715 5.254 1.00 94.56 94 ALA A O 1
ATOM 700 N N . ALA A 1 95 ? -5.669 -9.272 6.872 1.00 94.81 95 ALA A N 1
ATOM 701 C CA . ALA A 1 95 ? -6.606 -9.314 7.985 1.00 94.81 95 ALA A CA 1
ATOM 702 C C . ALA A 1 95 ? -6.546 -7.987 8.751 1.00 94.81 95 ALA A C 1
ATOM 704 O O . ALA A 1 95 ? -5.460 -7.493 9.052 1.00 94.81 95 ALA A O 1
ATOM 705 N N . LEU A 1 96 ? -7.710 -7.421 9.078 1.00 91.38 96 LEU A N 1
ATOM 706 C CA . LEU A 1 96 ? -7.823 -6.280 9.984 1.00 91.38 96 LEU A CA 1
ATOM 707 C C . LEU A 1 96 ? -8.054 -6.805 11.401 1.00 91.38 96 LEU A C 1
ATOM 709 O O . LEU A 1 96 ? -9.064 -7.456 11.665 1.00 91.38 96 LEU A O 1
ATOM 713 N N . VAL A 1 97 ? -7.130 -6.501 12.306 1.00 94.44 97 VAL A N 1
ATOM 714 C CA . VAL A 1 97 ? -7.253 -6.829 13.728 1.00 94.44 97 VAL A CA 1
ATOM 715 C C . VAL A 1 97 ? -7.481 -5.536 14.495 1.00 94.44 97 VAL A C 1
ATOM 717 O O . VAL A 1 97 ? -6.693 -4.599 14.393 1.00 94.44 97 VAL A O 1
ATOM 720 N N . VAL A 1 98 ? -8.574 -5.489 15.248 1.00 92.88 98 VAL A N 1
ATOM 721 C CA . VAL A 1 98 ? -8.968 -4.341 16.064 1.00 92.88 98 VAL A CA 1
ATOM 722 C C . VAL A 1 98 ? -8.848 -4.753 17.527 1.00 92.88 98 VAL A C 1
ATOM 724 O O . VAL A 1 98 ? -9.539 -5.672 17.962 1.00 92.88 98 VAL A O 1
ATOM 727 N N . ILE A 1 99 ? -7.945 -4.109 18.263 1.00 93.62 99 ILE A N 1
ATOM 728 C CA . ILE A 1 99 ? -7.584 -4.469 19.641 1.00 93.62 99 ILE A CA 1
ATOM 729 C C . ILE A 1 99 ? -8.146 -3.414 20.595 1.00 93.62 99 ILE A C 1
ATOM 731 O O . ILE A 1 99 ? -8.107 -2.227 20.282 1.00 93.62 99 ILE A O 1
ATOM 735 N N . ASP A 1 100 ? -8.685 -3.858 21.732 1.00 93.56 100 ASP A N 1
ATOM 736 C CA . ASP A 1 100 ? -9.109 -3.020 22.862 1.00 93.56 100 ASP A CA 1
ATOM 737 C C . ASP A 1 100 ? -10.071 -1.866 22.518 1.00 93.56 100 ASP A C 1
ATOM 739 O O . ASP A 1 100 ? -10.106 -0.840 23.190 1.00 93.56 100 ASP A O 1
ATOM 743 N N . MET A 1 101 ? -10.942 -2.054 21.518 1.00 93.25 101 MET A N 1
ATOM 744 C CA . MET A 1 101 ? -12.031 -1.113 21.188 1.00 93.25 101 MET A CA 1
ATOM 745 C C . MET A 1 101 ? -13.242 -1.249 22.128 1.00 93.25 101 MET A C 1
ATOM 747 O O . MET A 1 101 ? -14.399 -1.259 21.699 1.00 93.25 101 MET A O 1
ATOM 751 N N . GLN A 1 102 ? -12.975 -1.415 23.419 1.00 89.50 102 GLN A N 1
ATOM 752 C CA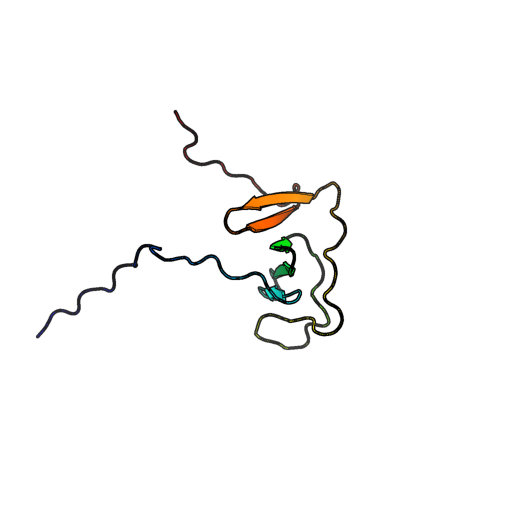 . GLN A 1 102 ? -13.984 -1.488 24.472 1.00 89.50 102 GLN A CA 1
ATOM 753 C C . GLN A 1 102 ? -14.234 -0.081 25.045 1.00 89.50 102 GLN A C 1
ATOM 755 O O . GLN A 1 102 ? -13.401 0.809 24.895 1.00 89.50 102 GLN A O 1
ATOM 760 N N . LYS A 1 103 ? -15.416 0.139 25.631 1.00 75.25 103 LYS A N 1
ATOM 761 C CA . LYS A 1 103 ? -15.810 1.433 26.217 1.00 75.25 103 LYS A CA 1
ATOM 762 C C . LYS A 1 103 ? -15.225 1.640 27.606 1.00 75.25 103 LYS A C 1
ATOM 764 O O . LYS A 1 103 ? -15.155 0.634 28.345 1.00 75.25 103 LYS A O 1
#

Sequence (103 aa):
MAANTPFHDTPILGMVSRPPVESAIEFGGNGAFWVEYPSGLVDLTRKHHLGDRSGALGPVVESKSNPEPPAKANNELDIAVDGGRTLRVDKNAAALVVIDMQK

Radius of gyration: 18.16 Å; chains: 1; bounding box: 49×26×55 Å

Organism: Moniliophthora roreri (NCBI:txid221103)

Secondary structure (DSSP, 8-state):
------------TT-PPPPPPSS-EEEE-SSSEEEE-TTSEEES---S-SS--SS-SSPEE--SS-PPPPPPPTTEEEEEETTTEEEEEETTT----------